Protein AF-A0A412YLB5-F1 (afdb_monomer)

Foldseek 3Di:
DADFPPDFPKDFAQDQAWKAWPDKDWPDPQKDWDKDRDTAHHRGIITIGIGGHDPDWDWDWIWMWIAIPDPPPTDIDIDTDIDD

Solvent-accessible surface area (backbone atoms only — not comparable to full-atom values): 5159 Å² total; per-residue (Å²): 141,87,60,81,55,87,58,78,47,68,48,67,32,87,50,91,56,69,41,41,74,76,46,77,49,59,86,46,94,46,46,48,79,47,64,77,82,66,68,30,45,54,74,32,66,44,56,37,48,46,39,52,60,73,96,58,69,40,78,49,78,48,56,37,41,38,35,37,82,52,93,72,48,64,42,79,47,77,49,71,53,74,45,123

pLDDT: mean 83.99, std 15.35, range [27.28, 94.75]

Secondary structure (DSSP, 8-state):
--------EEEE--SSS-B-EEEEEESSTTEEEE---SPBPTT-EEEEEEEE--SSSEEEEEEEEEEESSTTPSEEEEEEEEE-

Organism: NCBI:txid329854

Mean predicted aligned error: 5.21 Å

InterPro domains:
  IPR011467 Protein of unknown function DUF1573 [PF07610] (11-82)
  IPR013783 Immunoglobulin-like fold [G3DSA:2.60.40.10] (7-79)

Radius of gyration: 13.82 Å; Cα contacts (8 Å, |Δi|>4): 168; chains: 1; bounding box: 30×20×40 Å

Nearest PDB structures (foldseek):
  1row-assembly2_B  TM=6.030E-01  e=8.138E-03  Caenorhabditis elegans
  7sqc-assembly1_T1  TM=6.303E-01  e=1.270E-01  Chlamydomonas reinhardtii
  1m1s-assembly1_A  TM=6.304E-01  e=2.366E-01  Caenorhabditis elegans
  7sqc-assembly1_T2  TM=5.185E-01  e=5.422E-01  Chlamydomonas reinhardtii
  7w9m-assembly1_B  TM=2.506E-01  e=8.911E+00  Homo sapiens

Sequence (84 aa):
MKILLGKDSVLKNTGDNTLVIDAVATSCGCTKVEYDKEPVRPGGSVDLHVSYKAEHPEHFNKTITVYCNAKVSPLLLKIMGNAE

Structure (mmCIF, N/CA/C/O backbone):
data_AF-A0A412YLB5-F1
#
_entry.id   AF-A0A412YLB5-F1
#
loop_
_atom_site.group_PDB
_atom_site.id
_atom_site.type_symbol
_atom_site.label_atom_id
_atom_site.label_alt_id
_atom_site.label_comp_id
_atom_site.label_asym_id
_atom_site.label_entity_id
_atom_site.label_seq_id
_atom_site.pdbx_PDB_ins_code
_atom_site.Cartn_x
_atom_site.Cartn_y
_atom_site.Cartn_z
_atom_site.occupancy
_atom_site.B_iso_or_equiv
_atom_site.auth_seq_id
_atom_site.auth_comp_id
_atom_site.auth_asym_id
_atom_site.auth_atom_id
_atom_site.pdbx_PDB_model_num
ATOM 1 N N . MET A 1 1 ? 17.847 -6.166 -14.268 1.00 31.25 1 MET A N 1
ATOM 2 C CA . MET A 1 1 ? 17.376 -4.810 -13.927 1.00 31.25 1 MET A CA 1
ATOM 3 C C . MET A 1 1 ? 16.681 -4.901 -12.576 1.00 31.25 1 MET A C 1
ATOM 5 O O . MET A 1 1 ? 15.643 -5.545 -12.479 1.00 31.25 1 MET A O 1
ATOM 9 N N . LYS A 1 2 ? 17.355 -4.458 -11.510 1.00 27.28 2 LYS A N 1
ATOM 10 C CA . LYS A 1 2 ? 16.938 -4.639 -10.112 1.00 27.28 2 LYS A CA 1
ATOM 11 C C . LYS A 1 2 ? 16.641 -3.249 -9.564 1.00 27.28 2 LYS A C 1
ATOM 13 O O . LYS A 1 2 ? 17.557 -2.442 -9.488 1.00 27.28 2 LYS A O 1
ATOM 18 N N . ILE A 1 3 ? 15.385 -2.979 -9.231 1.00 32.38 3 ILE A N 1
ATOM 19 C CA . ILE A 1 3 ? 14.956 -1.697 -8.670 1.00 32.38 3 ILE A CA 1
ATOM 20 C C . ILE A 1 3 ? 14.428 -1.985 -7.265 1.00 32.38 3 ILE A C 1
ATOM 22 O O . ILE A 1 3 ? 13.467 -2.734 -7.100 1.00 32.38 3 ILE A O 1
ATOM 26 N N . LEU A 1 4 ? 15.108 -1.435 -6.258 1.00 38.22 4 LEU A N 1
ATOM 27 C CA . LEU A 1 4 ? 14.704 -1.457 -4.854 1.00 38.22 4 LEU A CA 1
ATOM 28 C C . LEU A 1 4 ? 14.201 -0.059 -4.508 1.00 38.22 4 LEU A C 1
ATOM 30 O O . LEU A 1 4 ? 14.994 0.872 -4.388 1.00 38.22 4 LEU A O 1
ATOM 34 N N . LEU A 1 5 ? 12.891 0.095 -4.333 1.00 39.50 5 LEU A N 1
ATOM 35 C CA . LEU A 1 5 ? 12.357 1.274 -3.662 1.00 39.50 5 LEU A CA 1
ATOM 36 C C . LEU A 1 5 ? 12.411 0.999 -2.162 1.00 39.50 5 LEU A C 1
ATOM 38 O O . LEU A 1 5 ? 11.463 0.502 -1.567 1.00 39.50 5 LEU A O 1
ATOM 42 N N . GLY A 1 6 ? 13.570 1.287 -1.567 1.00 40.84 6 GLY A N 1
ATOM 43 C CA . GLY A 1 6 ? 13.804 1.217 -0.125 1.00 40.84 6 GLY A CA 1
ATOM 44 C C . GLY A 1 6 ? 13.075 2.336 0.612 1.00 40.84 6 GLY A C 1
ATOM 45 O O . GLY A 1 6 ? 13.696 3.267 1.118 1.00 40.84 6 GLY A O 1
ATOM 46 N N . LYS A 1 7 ? 11.744 2.280 0.631 1.00 49.06 7 LYS A N 1
ATOM 47 C CA . LYS A 1 7 ? 10.942 3.053 1.572 1.00 49.06 7 LYS A CA 1
ATOM 48 C C . LYS A 1 7 ? 9.964 2.098 2.228 1.00 49.06 7 LYS A C 1
ATOM 50 O O . LYS A 1 7 ? 8.818 1.988 1.793 1.00 49.06 7 LYS A O 1
ATOM 55 N N . ASP A 1 8 ? 10.469 1.390 3.237 1.00 55.50 8 ASP A N 1
ATOM 56 C CA . ASP A 1 8 ? 9.681 0.559 4.142 1.00 55.50 8 ASP A CA 1
ATOM 57 C C . ASP A 1 8 ? 8.542 1.425 4.681 1.00 55.50 8 ASP A C 1
ATOM 59 O O . ASP A 1 8 ? 8.726 2.333 5.496 1.00 55.50 8 ASP A O 1
ATOM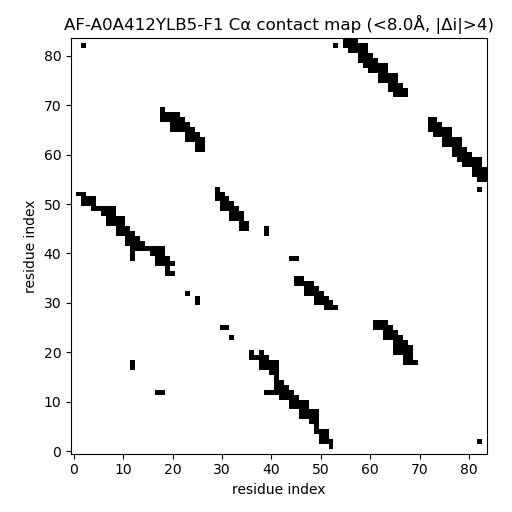 63 N N . SER A 1 9 ? 7.366 1.252 4.085 1.00 70.00 9 SER A N 1
ATOM 64 C CA . SER A 1 9 ? 6.213 2.085 4.386 1.00 70.00 9 SER A CA 1
ATOM 65 C C . SER A 1 9 ? 5.483 1.398 5.521 1.00 70.00 9 SER A C 1
ATOM 67 O O . SER A 1 9 ? 4.645 0.527 5.305 1.00 70.00 9 SER A O 1
ATOM 69 N N . VAL A 1 10 ? 5.883 1.749 6.740 1.00 83.38 10 VAL A N 1
ATOM 70 C CA . VAL A 1 10 ? 5.343 1.170 7.967 1.00 83.38 10 VAL A CA 1
ATOM 71 C C . VAL A 1 10 ? 3.910 1.654 8.164 1.00 83.38 10 VAL A C 1
ATOM 73 O O . VAL A 1 10 ? 3.662 2.852 8.325 1.00 83.38 10 VAL A O 1
ATOM 76 N N . LEU A 1 11 ? 2.959 0.723 8.190 1.00 85.56 11 LEU A N 1
ATOM 77 C CA . LEU A 1 11 ? 1.586 1.001 8.586 1.00 85.56 11 LEU A CA 1
ATOM 78 C C . LEU A 1 11 ? 1.418 0.676 10.070 1.00 85.56 11 LEU A C 1
ATOM 80 O O . LEU A 1 11 ? 1.492 -0.481 10.478 1.00 85.56 11 LEU A O 1
ATOM 84 N N . LYS A 1 12 ? 1.167 1.703 10.885 1.00 88.12 12 LYS A N 1
ATOM 85 C CA . LYS A 1 12 ? 0.972 1.557 12.331 1.00 88.12 12 LYS A CA 1
ATOM 86 C C . LYS A 1 12 ? -0.509 1.514 12.692 1.00 88.12 12 LYS A C 1
ATOM 88 O O . LYS A 1 12 ? -1.272 2.390 12.291 1.00 88.12 12 LYS A O 1
ATOM 93 N N . ASN A 1 13 ? -0.898 0.544 13.516 1.00 90.44 13 ASN A N 1
ATOM 94 C CA . ASN A 1 13 ? -2.228 0.509 14.109 1.00 90.44 13 ASN A CA 1
ATOM 95 C C . ASN A 1 13 ? -2.285 1.440 15.330 1.00 90.44 13 ASN A C 1
ATOM 97 O O . ASN A 1 13 ? -1.755 1.122 16.393 1.00 90.44 13 ASN A O 1
ATOM 101 N N . THR A 1 14 ? -2.932 2.594 15.181 1.00 88.38 14 THR A N 1
ATOM 102 C CA . THR A 1 14 ? -3.140 3.567 16.268 1.00 88.38 14 THR A CA 1
ATOM 103 C C . THR A 1 14 ? -4.530 3.476 16.904 1.00 88.38 14 THR A C 1
ATOM 105 O O . THR A 1 14 ? -4.900 4.374 17.653 1.00 88.38 14 THR A O 1
ATOM 108 N N . GLY A 1 15 ? -5.326 2.462 16.555 1.00 86.00 15 GLY A N 1
ATOM 109 C CA . GLY A 1 15 ? -6.650 2.226 17.126 1.00 86.00 15 GLY A CA 1
ATOM 110 C C . GLY A 1 15 ? -6.639 1.175 18.234 1.00 86.00 15 GLY A C 1
ATOM 111 O O . GLY A 1 15 ? -5.613 0.564 18.526 1.00 86.00 15 GLY A O 1
ATOM 112 N N . ASP A 1 16 ? -7.821 0.937 18.802 1.00 92.19 16 ASP A N 1
ATOM 113 C CA . ASP A 1 16 ? -8.004 0.041 19.955 1.00 92.19 16 ASP A CA 1
ATOM 114 C C . ASP A 1 16 ? -8.370 -1.403 19.561 1.00 92.19 16 ASP A C 1
ATOM 116 O O . ASP A 1 16 ? -8.367 -2.303 20.397 1.00 92.19 16 ASP A O 1
ATOM 120 N N . ASN A 1 17 ? -8.664 -1.640 1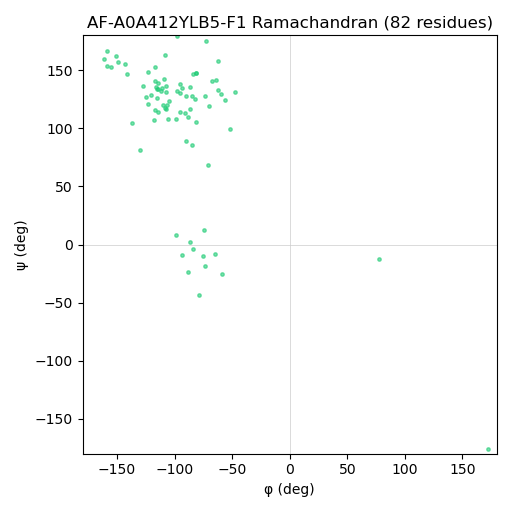8.278 1.00 92.44 17 ASN A N 1
ATOM 121 C CA . ASN A 1 17 ? -8.980 -2.957 17.720 1.00 92.44 17 ASN A CA 1
ATOM 122 C C . ASN A 1 17 ? -7.838 -3.466 16.835 1.00 92.44 17 ASN A C 1
ATOM 124 O O . ASN A 1 17 ? -6.996 -2.690 16.385 1.00 92.44 17 ASN A O 1
ATOM 128 N N . THR A 1 18 ? -7.822 -4.766 16.537 1.00 94.25 18 THR A N 1
ATOM 129 C CA . THR A 1 18 ? -6.900 -5.332 15.546 1.00 94.25 18 THR A CA 1
ATOM 130 C C . THR A 1 18 ? -7.160 -4.753 14.155 1.00 94.25 18 THR A C 1
ATOM 132 O O . THR A 1 18 ? -8.299 -4.684 13.687 1.00 94.25 18 THR A O 1
ATOM 135 N N . LEU A 1 19 ? -6.083 -4.352 13.486 1.00 91.94 19 LEU A N 1
ATOM 136 C CA . LEU A 1 19 ? -6.097 -3.877 12.110 1.00 91.94 19 LEU A CA 1
ATOM 137 C C . LEU A 1 19 ? -5.896 -5.068 11.172 1.00 91.94 19 LEU A C 1
ATOM 139 O O . LEU A 1 19 ? -4.938 -5.824 11.321 1.00 91.94 19 LEU A O 1
ATOM 143 N N . VAL A 1 20 ? -6.788 -5.216 10.200 1.00 94.50 20 VAL A N 1
ATOM 144 C CA . VAL A 1 20 ? -6.721 -6.247 9.158 1.00 94.50 20 VAL A CA 1
ATOM 145 C C . VAL A 1 20 ? -6.662 -5.550 7.808 1.00 94.50 20 VAL A C 1
ATOM 147 O O . VAL A 1 20 ? -7.481 -4.673 7.539 1.00 94.50 20 VAL A O 1
ATOM 150 N N . ILE A 1 21 ? -5.682 -5.919 6.980 1.00 94.25 21 ILE A N 1
ATOM 151 C CA . ILE A 1 21 ? -5.577 -5.454 5.594 1.00 94.25 21 ILE A CA 1
ATOM 152 C C . ILE A 1 21 ? -6.328 -6.445 4.704 1.00 94.25 21 ILE A C 1
ATOM 154 O O . ILE A 1 21 ? -5.892 -7.584 4.537 1.00 94.25 21 ILE A O 1
ATOM 158 N N . ASP A 1 22 ? -7.428 -5.993 4.109 1.00 94.62 22 ASP A N 1
ATOM 159 C CA . ASP A 1 22 ? -8.293 -6.816 3.261 1.00 94.62 22 ASP A CA 1
ATOM 160 C C . ASP A 1 22 ? -7.703 -6.989 1.859 1.00 94.62 22 ASP A C 1
ATOM 162 O O . ASP A 1 22 ? -7.700 -8.082 1.292 1.00 94.62 22 ASP A O 1
ATOM 166 N N . ALA A 1 23 ? -7.188 -5.897 1.288 1.00 93.50 23 ALA A N 1
ATOM 167 C CA . ALA A 1 23 ? -6.625 -5.890 -0.054 1.00 93.50 23 ALA A CA 1
ATOM 168 C C . ALA A 1 23 ? -5.666 -4.717 -0.264 1.00 93.50 23 ALA A C 1
ATOM 170 O O . ALA A 1 23 ? -5.818 -3.646 0.323 1.00 93.50 23 ALA A O 1
ATOM 171 N N . VAL A 1 24 ? -4.719 -4.897 -1.184 1.00 93.00 24 VAL A N 1
ATOM 172 C CA . VAL A 1 24 ? -3.863 -3.824 -1.693 1.00 93.00 24 VAL A CA 1
ATOM 173 C C . VAL A 1 24 ? -4.020 -3.760 -3.206 1.00 93.00 24 VAL A C 1
ATOM 175 O O . VAL A 1 24 ? -3.761 -4.741 -3.901 1.00 93.00 24 VAL A O 1
ATOM 178 N N . ALA A 1 25 ? -4.451 -2.609 -3.714 1.00 92.62 25 ALA A N 1
ATOM 179 C CA . ALA A 1 25 ? -4.626 -2.361 -5.138 1.00 92.62 25 ALA A CA 1
ATOM 180 C C . ALA A 1 25 ? -3.537 -1.420 -5.665 1.00 92.62 25 ALA A C 1
ATOM 182 O O . ALA A 1 25 ? -3.217 -0.397 -5.051 1.00 92.62 25 ALA A O 1
ATOM 183 N N . THR A 1 26 ? -2.990 -1.752 -6.833 1.00 90.75 26 THR A N 1
ATOM 184 C CA . THR A 1 26 ? -1.992 -0.949 -7.544 1.00 90.75 26 THR A CA 1
ATOM 185 C C . THR A 1 26 ? -2.540 -0.492 -8.894 1.00 90.75 26 THR A C 1
ATOM 187 O O . THR A 1 26 ? -3.413 -1.124 -9.482 1.00 90.75 26 THR A O 1
ATOM 190 N N . SER A 1 27 ? -2.037 0.639 -9.391 1.00 80.00 27 SER A N 1
ATOM 191 C CA . SER A 1 27 ? -2.481 1.221 -10.670 1.00 80.00 27 SER A CA 1
ATOM 192 C C . SER A 1 27 ? -1.983 0.468 -11.913 1.00 80.00 27 SER A C 1
ATOM 194 O O . SER A 1 27 ? -2.541 0.642 -12.992 1.00 80.00 27 SER A O 1
ATOM 196 N N . CYS A 1 28 ? -0.939 -0.357 -11.786 1.00 78.00 28 CYS A N 1
ATOM 197 C CA . CYS A 1 28 ? -0.375 -1.178 -12.857 1.00 78.00 28 CYS A CA 1
ATOM 198 C C . CYS A 1 28 ? 0.221 -2.472 -12.286 1.00 78.00 28 CYS A C 1
ATOM 200 O O . CYS A 1 28 ? 0.691 -2.495 -11.146 1.00 78.00 28 CYS A O 1
ATOM 202 N N . GLY A 1 29 ? 0.347 -3.506 -13.124 1.00 78.25 29 GLY A N 1
ATOM 203 C CA . GLY A 1 29 ? 1.124 -4.713 -12.798 1.00 78.25 29 GLY A CA 1
ATOM 204 C C . GLY A 1 29 ? 2.631 -4.463 -12.623 1.00 78.25 29 GLY A C 1
ATOM 205 O O . GLY A 1 29 ? 3.356 -5.346 -12.175 1.00 78.25 29 GLY A O 1
ATOM 206 N N . CYS A 1 30 ? 3.102 -3.253 -12.943 1.00 83.19 30 CYS A N 1
ATOM 207 C CA . CYS A 1 30 ? 4.471 -2.805 -12.722 1.00 83.19 30 CYS A CA 1
ATOM 208 C C . CYS A 1 30 ? 4.792 -2.460 -11.255 1.00 83.19 30 CYS A C 1
ATOM 210 O O . CYS A 1 30 ? 5.962 -2.297 -10.915 1.00 83.19 30 CYS A O 1
ATOM 212 N N . THR A 1 31 ? 3.790 -2.397 -10.369 1.00 88.25 31 THR A N 1
ATOM 213 C CA . THR A 1 31 ? 3.973 -2.217 -8.920 1.00 88.25 31 THR A CA 1
ATOM 214 C C . THR A 1 31 ? 3.495 -3.455 -8.170 1.00 88.25 31 THR A C 1
ATOM 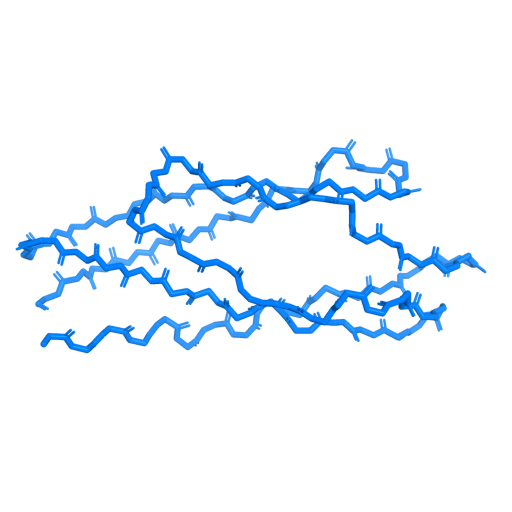216 O O . THR A 1 31 ? 2.339 -3.858 -8.306 1.00 88.25 31 THR A O 1
ATOM 219 N N . LYS A 1 32 ? 4.365 -4.021 -7.332 1.00 88.31 32 LYS A N 1
ATOM 220 C CA . LYS A 1 32 ? 4.066 -5.130 -6.421 1.00 88.31 32 LYS A CA 1
ATOM 221 C C . LYS A 1 32 ? 4.181 -4.649 -4.977 1.00 88.31 32 LYS A C 1
ATOM 223 O O . LYS A 1 32 ? 5.100 -3.900 -4.654 1.00 88.31 32 LYS A O 1
ATOM 228 N N . VAL A 1 33 ? 3.260 -5.087 -4.124 1.00 89.75 33 VAL A N 1
ATOM 229 C CA . VAL A 1 33 ? 3.285 -4.811 -2.684 1.00 89.75 33 VAL A CA 1
ATOM 230 C C . VAL A 1 33 ? 3.231 -6.133 -1.937 1.00 89.75 33 VAL A C 1
ATOM 232 O O . VAL A 1 33 ? 2.352 -6.955 -2.194 1.00 89.75 33 VAL A O 1
ATOM 235 N N . GLU A 1 34 ? 4.178 -6.334 -1.033 1.00 90.56 34 GLU A N 1
ATOM 236 C CA . GLU A 1 34 ? 4.260 -7.487 -0.142 1.00 90.56 34 GLU A CA 1
ATOM 237 C C . GLU A 1 34 ? 4.127 -7.006 1.302 1.00 90.56 34 GLU A C 1
ATOM 239 O O . GLU A 1 34 ? 4.619 -5.934 1.649 1.00 90.56 34 GLU A O 1
ATOM 244 N N . TYR A 1 35 ? 3.405 -7.761 2.124 1.00 91.12 35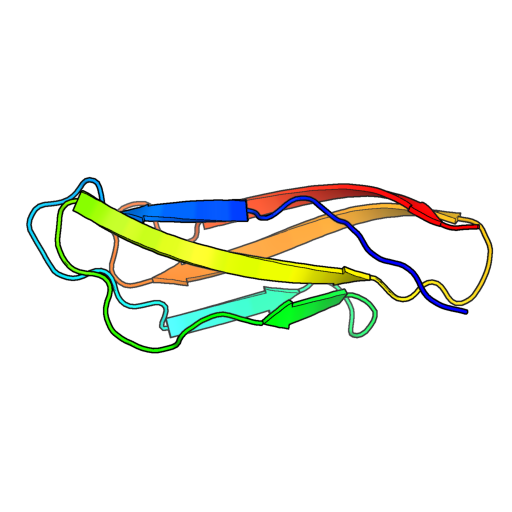 TYR A N 1
ATOM 245 C CA . TYR A 1 35 ? 3.121 -7.417 3.513 1.00 91.12 35 TYR A CA 1
ATOM 246 C C . TYR A 1 35 ? 2.685 -8.664 4.283 1.00 91.12 35 TYR A C 1
ATOM 248 O O . TYR A 1 35 ? 2.238 -9.646 3.678 1.00 91.12 35 TYR A O 1
ATOM 256 N N . ASP A 1 36 ? 2.794 -8.609 5.608 1.00 91.94 36 ASP A N 1
ATOM 257 C CA . ASP A 1 36 ? 2.261 -9.656 6.473 1.00 91.94 36 ASP A CA 1
ATOM 258 C C . ASP A 1 36 ? 0.729 -9.571 6.541 1.00 91.94 36 ASP A C 1
ATOM 260 O O . ASP A 1 36 ? 0.157 -8.515 6.811 1.00 91.94 36 ASP A O 1
ATOM 264 N N . LYS A 1 37 ? 0.056 -10.693 6.275 1.00 91.88 37 LYS A N 1
ATOM 265 C CA . LYS A 1 37 ? -1.410 -10.795 6.302 1.00 91.88 37 LYS A CA 1
ATOM 266 C C . LYS A 1 37 ? -1.956 -11.056 7.704 1.00 91.88 37 LYS A C 1
ATOM 268 O 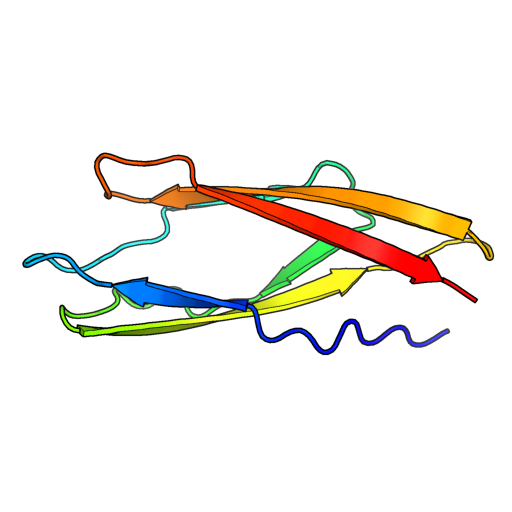O . LYS A 1 37 ? -3.175 -11.123 7.870 1.00 91.88 37 LYS A O 1
ATOM 273 N N . GLU A 1 38 ? -1.089 -11.231 8.694 1.00 94.00 38 GLU A N 1
ATOM 274 C CA . GLU A 1 38 ? -1.506 -11.361 10.080 1.00 94.00 38 GLU A CA 1
ATOM 275 C C . GLU A 1 38 ? -2.182 -10.075 10.596 1.00 94.00 38 GLU A C 1
ATOM 277 O O . GLU A 1 38 ? -1.762 -8.959 10.277 1.00 94.00 38 GLU A O 1
ATOM 282 N N . PRO A 1 39 ? -3.242 -10.195 11.418 1.00 94.50 39 PRO A N 1
ATOM 283 C CA . PRO A 1 39 ? -3.855 -9.040 12.060 1.00 94.50 39 PRO A CA 1
ATOM 284 C C . PRO A 1 39 ? -2.867 -8.272 12.949 1.00 94.50 39 PRO A C 1
ATOM 286 O O . PRO A 1 39 ? -2.256 -8.825 13.864 1.00 94.50 39 PRO A O 1
ATOM 289 N N . VAL A 1 40 ? -2.790 -6.956 12.759 1.00 93.00 40 VAL A N 1
ATOM 290 C CA . VAL A 1 40 ? -1.900 -6.076 13.522 1.00 93.00 40 VAL A CA 1
ATOM 291 C C . VAL A 1 40 ? -2.595 -5.634 14.807 1.00 93.00 40 VAL A C 1
ATOM 293 O O . VAL A 1 40 ? -3.610 -4.932 14.784 1.00 93.00 40 VAL A O 1
ATOM 296 N N . ARG A 1 41 ? -2.047 -6.019 15.961 1.00 94.56 41 ARG A N 1
ATOM 297 C CA . ARG A 1 41 ? -2.570 -5.621 17.283 1.00 94.56 41 ARG A CA 1
ATOM 298 C C . ARG A 1 41 ? -2.517 -4.097 17.497 1.00 94.56 41 ARG A C 1
ATOM 300 O O . ARG A 1 41 ? -1.701 -3.433 16.855 1.00 94.56 41 ARG A O 1
ATOM 307 N N . PRO A 1 42 ? -3.337 -3.538 18.408 1.00 93.81 42 PRO A N 1
ATOM 308 C CA . PRO A 1 42 ? -3.231 -2.139 18.831 1.00 93.81 42 PRO A CA 1
ATOM 309 C C . PRO A 1 42 ? -1.792 -1.740 19.177 1.00 93.81 42 PRO A C 1
ATOM 311 O O . PRO A 1 42 ? -1.093 -2.466 19.883 1.00 93.81 42 PRO A O 1
ATOM 314 N N . GLY A 1 43 ? -1.327 -0.610 18.642 1.00 87.56 43 GLY A N 1
ATOM 315 C CA . GLY A 1 43 ? 0.045 -0.114 18.803 1.00 87.56 43 GLY A CA 1
ATOM 316 C C . GLY A 1 43 ? 1.102 -0.817 17.940 1.00 87.56 43 GLY A C 1
ATOM 317 O O . GLY A 1 43 ? 2.211 -0.294 17.810 1.00 87.56 43 GLY A O 1
ATOM 318 N N . GLY A 1 44 ? 0.761 -1.957 17.333 1.00 89.56 44 GLY A N 1
ATOM 319 C CA . GLY A 1 44 ? 1.615 -2.717 16.427 1.00 89.56 44 GLY A CA 1
ATOM 320 C C . GLY A 1 44 ? 1.790 -2.047 15.066 1.00 89.56 44 GLY A C 1
ATOM 321 O O . GLY A 1 44 ? 1.195 -1.010 14.762 1.00 89.56 44 GLY A O 1
ATOM 322 N N . SER A 1 45 ? 2.642 -2.629 14.229 1.00 88.75 45 SER A N 1
ATOM 323 C CA . SER A 1 45 ? 2.907 -2.134 12.879 1.00 88.75 45 SER A CA 1
ATOM 324 C C . SER A 1 45 ? 3.118 -3.285 11.906 1.00 88.75 45 SER A C 1
ATOM 326 O O . SER A 1 45 ? 3.490 -4.378 12.324 1.00 88.75 45 SER A O 1
ATOM 328 N N . VAL A 1 46 ? 2.869 -3.021 10.627 1.00 88.69 46 VAL A N 1
ATOM 329 C CA . VAL A 1 46 ? 3.158 -3.928 9.516 1.00 88.69 46 VAL A CA 1
ATOM 330 C C . VAL A 1 46 ? 3.970 -3.189 8.465 1.00 88.69 46 VAL A C 1
ATOM 332 O O . VAL A 1 46 ? 3.669 -2.041 8.127 1.00 88.69 46 VAL A O 1
ATOM 335 N N . ASP A 1 47 ? 4.995 -3.856 7.953 1.00 89.62 47 ASP A N 1
ATOM 336 C CA . ASP A 1 47 ? 5.831 -3.328 6.886 1.00 89.62 47 ASP A CA 1
ATOM 337 C C . ASP A 1 47 ? 5.191 -3.615 5.527 1.00 89.62 47 ASP A C 1
ATOM 339 O O . ASP A 1 47 ? 4.843 -4.755 5.207 1.00 89.62 47 ASP A O 1
ATOM 343 N N . LEU A 1 48 ? 5.035 -2.567 4.715 1.00 88.06 48 LEU A N 1
ATOM 344 C CA . LEU A 1 48 ? 4.651 -2.692 3.313 1.00 88.06 48 LEU A CA 1
ATOM 345 C C . LEU A 1 48 ? 5.912 -2.605 2.452 1.00 88.06 48 LEU A C 1
ATOM 347 O O . LEU A 1 48 ? 6.497 -1.529 2.290 1.00 88.06 48 LEU A O 1
ATOM 351 N N . HIS A 1 49 ? 6.313 -3.734 1.875 1.00 87.69 49 HIS A N 1
ATOM 352 C CA . HIS A 1 49 ? 7.439 -3.810 0.958 1.00 87.69 49 HIS A CA 1
ATOM 353 C C . HIS A 1 49 ? 6.965 -3.549 -0.472 1.00 87.69 49 HIS A C 1
ATOM 355 O O . HIS A 1 49 ? 6.249 -4.352 -1.076 1.00 87.69 49 HIS A O 1
ATOM 361 N N . VAL A 1 50 ? 7.346 -2.397 -1.021 1.00 86.31 50 VAL A N 1
ATOM 362 C CA . VAL A 1 50 ? 6.891 -1.940 -2.336 1.00 86.31 50 VAL A CA 1
ATOM 363 C C . VAL A 1 50 ? 8.003 -2.099 -3.364 1.00 86.31 50 VAL A C 1
ATOM 365 O O . VAL A 1 50 ? 9.079 -1.523 -3.240 1.00 86.31 50 VAL A O 1
ATOM 368 N N . SER A 1 51 ? 7.718 -2.837 -4.432 1.00 85.12 51 SER A N 1
ATOM 369 C CA . SER A 1 51 ? 8.613 -3.011 -5.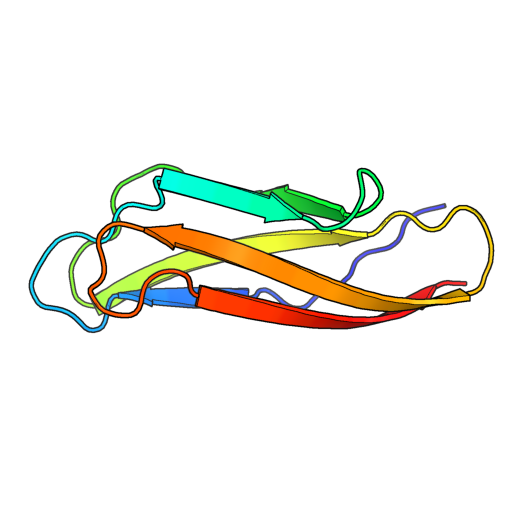574 1.00 85.12 51 SER A CA 1
ATOM 370 C C . SER A 1 51 ? 8.001 -2.416 -6.837 1.00 85.12 51 SER A C 1
ATOM 372 O O . SER A 1 51 ? 6.839 -2.670 -7.155 1.00 85.12 51 SER A O 1
ATOM 374 N N . TYR A 1 52 ? 8.795 -1.652 -7.583 1.00 85.81 52 TYR A N 1
ATOM 375 C CA . TYR A 1 52 ? 8.433 -1.126 -8.898 1.00 85.81 52 TYR A CA 1
ATOM 376 C C . TYR A 1 52 ? 9.353 -1.710 -9.964 1.00 85.81 52 TYR A C 1
ATOM 378 O O . TYR A 1 52 ? 10.567 -1.753 -9.774 1.00 85.81 52 TYR A O 1
ATOM 386 N N . LYS A 1 53 ? 8.787 -2.142 -11.088 1.00 86.62 53 LYS A N 1
ATOM 387 C CA . LYS A 1 53 ? 9.536 -2.625 -12.246 1.00 86.62 53 LYS A CA 1
ATOM 388 C C . LYS A 1 53 ? 9.250 -1.724 -13.442 1.00 86.62 53 LYS A C 1
ATOM 390 O O . LYS A 1 53 ? 8.174 -1.811 -14.025 1.00 86.62 53 LYS A O 1
ATOM 395 N N . ALA A 1 54 ? 10.233 -0.911 -13.810 1.00 86.44 54 ALA A N 1
ATOM 396 C CA . ALA A 1 54 ? 10.206 -0.138 -15.044 1.00 86.44 54 ALA A CA 1
ATOM 397 C C . ALA A 1 54 ? 10.639 -0.999 -16.239 1.00 86.44 54 ALA A C 1
ATOM 399 O O . ALA A 1 54 ? 11.483 -1.890 -16.097 1.00 86.44 54 ALA A O 1
ATOM 400 N N . GLU A 1 55 ? 10.072 -0.729 -17.413 1.00 87.06 55 GLU A N 1
ATOM 401 C CA . GLU A 1 55 ? 10.502 -1.354 -18.676 1.00 87.06 55 GLU A CA 1
ATOM 402 C C . GLU A 1 55 ? 11.621 -0.563 -19.367 1.00 87.06 55 GLU A C 1
ATOM 404 O O . GLU A 1 55 ? 12.394 -1.120 -20.140 1.00 87.06 55 GLU A O 1
ATOM 409 N N . HIS A 1 56 ? 11.710 0.730 -19.074 1.00 88.56 56 HIS A N 1
ATOM 410 C CA . HIS A 1 56 ? 12.681 1.681 -19.600 1.00 88.56 56 HIS A CA 1
ATOM 411 C C . HIS A 1 56 ? 12.914 2.775 -18.546 1.00 88.56 56 HIS A C 1
ATOM 413 O O . HIS A 1 56 ? 12.090 2.906 -17.636 1.00 88.56 56 HIS A O 1
ATOM 419 N N . PRO A 1 57 ? 14.008 3.551 -18.638 1.00 91.25 57 PRO A N 1
ATOM 420 C CA . PRO A 1 57 ? 14.224 4.674 -17.738 1.00 91.25 57 PRO A CA 1
ATOM 421 C C . PRO A 1 57 ? 13.043 5.648 -17.786 1.00 91.25 57 PRO A C 1
ATOM 423 O O . PRO A 1 57 ? 12.668 6.130 -18.856 1.00 91.25 57 PRO A O 1
ATOM 426 N N . GLU A 1 58 ? 12.437 5.923 -16.636 1.00 88.88 58 GLU A N 1
ATOM 427 C CA . GLU A 1 58 ? 11.248 6.769 -16.538 1.00 88.88 58 GLU A CA 1
ATOM 428 C C . GLU A 1 58 ? 11.124 7.407 -15.154 1.00 88.88 58 GLU A C 1
ATOM 430 O O . GLU A 1 58 ? 11.529 6.836 -14.141 1.00 88.88 58 GLU A O 1
ATOM 435 N N . HIS A 1 59 ? 10.479 8.570 -15.090 1.00 90.06 59 HIS A N 1
ATOM 436 C CA . HIS A 1 59 ? 9.943 9.070 -13.830 1.00 90.06 59 HIS A CA 1
ATOM 437 C C . HIS A 1 59 ? 8.584 8.417 -13.570 1.00 90.06 59 HIS A C 1
ATOM 439 O O . HIS A 1 59 ? 7.660 8.554 -14.376 1.00 90.06 59 HIS A O 1
ATOM 445 N N . PHE A 1 60 ? 8.416 7.778 -12.415 1.00 87.25 60 PHE A N 1
ATOM 446 C CA . PHE A 1 60 ? 7.146 7.186 -12.016 1.00 87.25 60 PHE A CA 1
ATOM 447 C C . PHE A 1 60 ? 6.499 7.976 -10.872 1.00 87.2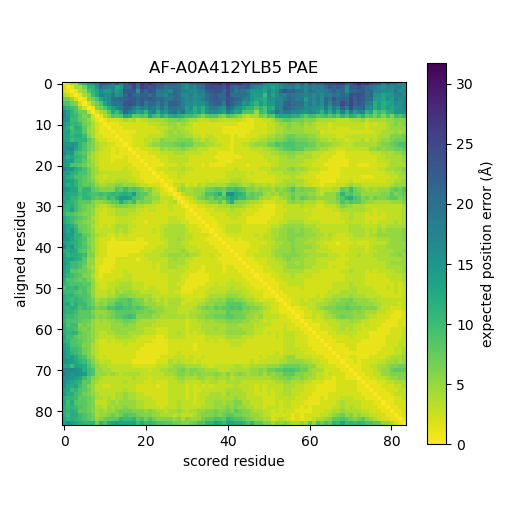5 60 PHE A C 1
ATOM 449 O O . PHE A 1 60 ? 7.153 8.445 -9.945 1.00 87.25 60 PHE A O 1
ATOM 456 N N . ASN A 1 61 ? 5.171 8.086 -10.925 1.00 89.44 61 ASN A N 1
ATOM 457 C CA . ASN A 1 61 ? 4.323 8.561 -9.835 1.00 89.44 61 ASN A CA 1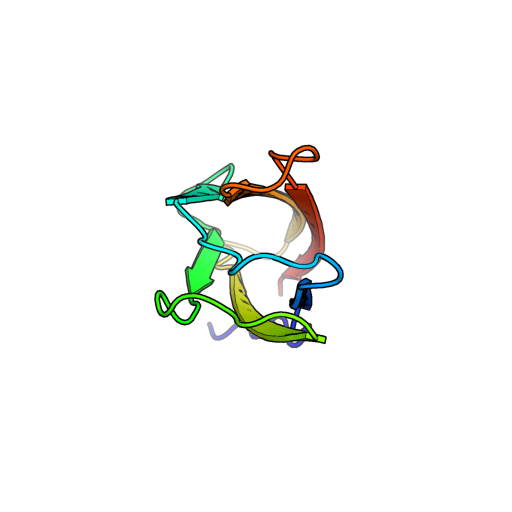
ATOM 458 C C . ASN A 1 61 ? 3.100 7.648 -9.774 1.00 89.44 61 ASN A C 1
ATOM 460 O O . ASN A 1 61 ? 2.237 7.698 -10.651 1.00 89.44 61 ASN A O 1
ATOM 464 N N . LYS A 1 62 ? 3.069 6.752 -8.789 1.00 87.12 62 LYS A N 1
ATOM 465 C CA . LYS A 1 62 ? 2.029 5.731 -8.653 1.00 87.12 62 LYS A CA 1
ATOM 466 C C . LYS A 1 62 ? 1.360 5.858 -7.292 1.00 87.12 62 LYS A C 1
ATOM 468 O O . LYS A 1 62 ? 1.974 6.247 -6.303 1.00 87.12 62 LYS A O 1
ATOM 473 N N . THR A 1 63 ? 0.082 5.507 -7.249 1.00 89.31 63 THR A N 1
ATOM 474 C CA . THR A 1 63 ? -0.684 5.400 -6.004 1.00 89.31 63 THR A CA 1
ATOM 475 C C . THR A 1 63 ? -1.002 3.935 -5.732 1.00 89.31 63 THR A C 1
ATOM 477 O O . THR A 1 63 ? -1.401 3.201 -6.638 1.00 89.31 63 THR A O 1
ATOM 480 N N . ILE A 1 64 ? -0.794 3.532 -4.484 1.00 90.69 64 ILE A N 1
ATOM 481 C CA . ILE A 1 64 ? -1.158 2.247 -3.901 1.00 90.69 64 ILE A CA 1
ATOM 482 C C . ILE A 1 64 ? -2.339 2.509 -2.969 1.00 90.69 64 ILE A C 1
ATOM 484 O O . ILE A 1 64 ? -2.297 3.432 -2.156 1.00 90.69 64 ILE A O 1
ATOM 488 N N . THR A 1 65 ? -3.387 1.705 -3.099 1.00 92.81 65 THR A N 1
ATOM 489 C CA . THR A 1 65 ? -4.604 1.813 -2.288 1.00 92.81 65 THR A CA 1
ATOM 490 C C . THR A 1 65 ? -4.673 0.617 -1.352 1.00 92.81 65 THR A C 1
ATOM 492 O O . THR A 1 65 ? -4.690 -0.520 -1.816 1.00 92.81 65 THR A O 1
ATOM 495 N N . VAL A 1 66 ? -4.694 0.864 -0.046 1.00 92.69 66 VAL A N 1
ATOM 496 C CA . VAL A 1 66 ? -4.750 -0.172 0.991 1.00 92.69 66 VAL A CA 1
ATOM 497 C C . VAL A 1 66 ? -6.141 -0.170 1.615 1.00 92.69 66 VAL A C 1
ATOM 499 O O . VAL A 1 66 ? -6.556 0.812 2.234 1.00 92.69 66 VAL A O 1
ATOM 502 N N . TYR A 1 67 ? -6.856 -1.277 1.448 1.00 94.75 67 TYR A N 1
ATOM 503 C CA . TYR A 1 67 ? -8.162 -1.528 2.047 1.00 94.75 67 TYR A CA 1
ATOM 504 C C . TYR A 1 67 ? -7.985 -2.276 3.364 1.00 94.75 67 TYR A C 1
ATOM 506 O O . TYR A 1 67 ? -7.184 -3.207 3.457 1.00 94.75 67 TYR A O 1
ATOM 514 N N . CYS A 1 68 ? -8.703 -1.841 4.391 1.00 93.25 68 CYS A N 1
ATOM 515 C CA . CYS A 1 68 ? -8.596 -2.379 5.738 1.00 93.25 68 CYS A CA 1
ATOM 516 C C . CYS A 1 68 ? -9.857 -2.079 6.546 1.00 93.25 68 CYS A C 1
ATOM 518 O O . CYS A 1 68 ? -10.639 -1.190 6.209 1.00 93.25 68 CYS A O 1
ATOM 520 N N . ASN A 1 69 ? -9.998 -2.739 7.689 1.00 92.56 69 ASN A N 1
ATOM 521 C CA . ASN A 1 69 ? -11.130 -2.562 8.601 1.00 92.56 69 ASN A CA 1
ATOM 522 C C . ASN A 1 69 ? -11.112 -1.244 9.417 1.00 92.56 69 ASN A C 1
ATOM 524 O O . ASN A 1 69 ? -11.876 -1.095 10.374 1.00 92.56 69 ASN A O 1
ATOM 528 N N . ALA A 1 70 ? -10.249 -0.280 9.075 1.00 88.75 70 ALA A N 1
ATOM 529 C CA . ALA A 1 70 ? -10.198 1.026 9.728 1.00 88.75 70 ALA A CA 1
ATOM 530 C C . ALA A 1 70 ? -11.232 1.999 9.132 1.00 88.75 70 ALA A C 1
ATOM 532 O O . ALA A 1 70 ? -11.464 2.018 7.928 1.00 88.75 70 ALA A O 1
ATOM 533 N N . LYS A 1 71 ? -11.790 2.905 9.949 1.00 85.56 71 LYS A N 1
ATOM 534 C CA . LYS A 1 71 ? -12.769 3.922 9.490 1.00 85.56 71 LYS A CA 1
ATOM 535 C C . LYS A 1 71 ? -12.244 4.855 8.393 1.00 85.56 71 LYS A C 1
ATOM 537 O O . LYS A 1 71 ? -13.029 5.432 7.655 1.00 85.56 71 LYS A O 1
ATOM 542 N N . VAL A 1 72 ? -10.927 5.029 8.333 1.00 83.19 72 VAL A N 1
ATOM 543 C CA . VAL A 1 72 ? -10.230 5.876 7.354 1.00 83.19 72 VAL A CA 1
ATOM 544 C C . VAL A 1 72 ? -9.917 5.140 6.048 1.00 83.19 72 VAL A C 1
ATOM 546 O O . VAL A 1 72 ? -9.263 5.704 5.178 1.00 83.19 72 VAL A O 1
ATOM 549 N N . SER A 1 73 ? -10.334 3.878 5.917 1.00 88.56 73 SER A N 1
ATOM 550 C CA . SER A 1 73 ? -10.112 3.088 4.712 1.00 88.56 73 SER A CA 1
ATOM 551 C C . SER A 1 73 ? -10.910 3.643 3.518 1.00 88.56 73 SER A C 1
ATOM 553 O O . SER A 1 73 ? -12.071 4.023 3.693 1.00 88.56 73 SER A O 1
ATOM 555 N N . PRO A 1 74 ? -10.334 3.664 2.301 1.00 92.75 74 PRO A N 1
ATOM 556 C CA . PRO A 1 74 ? -8.993 3.186 1.965 1.00 92.75 74 PRO A CA 1
ATOM 557 C C . PRO A 1 74 ? -7.877 4.186 2.292 1.00 92.75 74 PRO A C 1
ATOM 559 O O . PRO A 1 74 ? -8.029 5.398 2.156 1.00 92.75 74 PRO A O 1
ATOM 562 N N . LEU A 1 75 ? -6.707 3.654 2.646 1.00 88.38 75 LEU A N 1
ATOM 563 C CA . LEU A 1 75 ? -5.482 4.433 2.804 1.00 88.38 75 LEU A CA 1
ATOM 564 C C . LEU A 1 75 ? -4.762 4.562 1.459 1.00 88.38 75 LEU A C 1
ATOM 566 O O . LEU A 1 75 ? -4.602 3.577 0.737 1.00 88.38 75 LEU A O 1
ATOM 570 N N . LEU A 1 76 ? -4.292 5.767 1.133 1.00 88.56 76 LEU A N 1
ATOM 571 C CA . LEU A 1 76 ? -3.579 6.047 -0.114 1.00 88.56 76 LEU A CA 1
ATOM 572 C C . LEU A 1 76 ? -2.091 6.278 0.154 1.00 88.56 76 LEU A C 1
ATOM 574 O O . LEU A 1 76 ? -1.713 7.249 0.809 1.00 88.56 76 LEU A O 1
ATOM 578 N N . LEU A 1 77 ? -1.244 5.419 -0.409 1.00 86.38 77 LEU A N 1
ATOM 579 C CA . LEU A 1 77 ? 0.209 5.548 -0.380 1.00 86.38 77 LEU A CA 1
ATOM 580 C C . LEU A 1 77 ? 0.709 5.972 -1.763 1.00 86.38 77 LEU A C 1
ATOM 582 O O . LEU A 1 77 ? 0.514 5.265 -2.750 1.00 86.38 77 LEU A O 1
ATOM 586 N N . LYS A 1 78 ? 1.369 7.128 -1.848 1.00 86.31 78 LYS A N 1
ATOM 587 C CA . LYS A 1 78 ? 1.991 7.602 -3.092 1.00 86.31 78 LYS A CA 1
ATOM 588 C C . LYS A 1 78 ? 3.465 7.226 -3.125 1.00 86.31 78 LYS A C 1
ATOM 590 O O . LYS A 1 78 ? 4.200 7.532 -2.189 1.00 86.31 78 LYS A O 1
ATOM 595 N N . ILE A 1 79 ? 3.892 6.626 -4.231 1.00 85.62 79 ILE A N 1
ATOM 596 C CA . ILE A 1 79 ? 5.296 6.356 -4.536 1.00 85.62 79 ILE A CA 1
ATOM 597 C C . ILE A 1 79 ? 5.710 7.177 -5.750 1.00 85.62 79 ILE A C 1
ATOM 599 O O . ILE A 1 79 ? 4.988 7.252 -6.744 1.00 85.62 79 ILE A O 1
ATOM 603 N N . MET A 1 80 ? 6.869 7.815 -5.655 1.00 85.75 80 MET A N 1
ATOM 604 C CA . MET A 1 80 ? 7.433 8.635 -6.721 1.00 85.75 80 MET A CA 1
ATOM 605 C C . MET A 1 80 ? 8.940 8.424 -6.770 1.00 85.75 80 MET A C 1
ATOM 607 O O . MET A 1 80 ? 9.563 8.225 -5.725 1.00 85.75 80 MET A O 1
ATOM 611 N N . GLY A 1 81 ? 9.514 8.484 -7.963 1.00 87.12 81 GLY A N 1
ATOM 612 C CA . GLY A 1 81 ? 10.949 8.35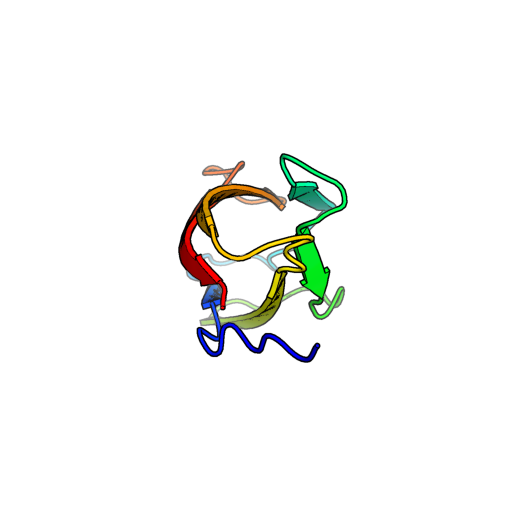1 -8.162 1.00 87.12 81 GLY A CA 1
ATOM 613 C C . GLY A 1 81 ? 11.312 8.262 -9.636 1.00 87.12 81 GLY A C 1
ATOM 614 O O . GLY A 1 81 ? 10.450 8.357 -10.506 1.00 87.12 81 GLY A O 1
ATOM 615 N N . ASN A 1 82 ? 12.597 8.054 -9.898 1.00 87.00 82 ASN A N 1
ATOM 616 C CA . ASN A 1 82 ? 13.115 7.781 -11.231 1.00 87.00 82 ASN A CA 1
ATOM 617 C C . ASN A 1 82 ? 13.613 6.338 -11.272 1.00 87.00 82 ASN A C 1
ATOM 619 O O . ASN A 1 82 ? 14.303 5.894 -10.354 1.00 87.00 82 ASN A O 1
ATOM 623 N N . ALA A 1 83 ? 13.223 5.610 -12.308 1.00 84.56 83 ALA A N 1
ATOM 624 C CA . ALA A 1 83 ? 13.803 4.335 -12.672 1.00 84.56 83 ALA A CA 1
ATOM 625 C C . ALA A 1 83 ? 14.874 4.566 -13.741 1.00 84.56 83 ALA A C 1
ATOM 627 O O . ALA A 1 83 ? 14.661 5.357 -14.661 1.00 84.56 83 ALA A O 1
ATOM 628 N N . GLU A 1 84 ? 15.996 3.866 -13.607 1.00 79.81 84 GLU A N 1
ATOM 629 C CA . GLU A 1 84 ? 17.145 3.886 -14.520 1.00 79.81 84 GLU A CA 1
ATOM 630 C C . GLU A 1 84 ? 17.427 2.476 -15.051 1.00 79.81 84 GLU A C 1
ATOM 632 O O . GLU A 1 84 ? 17.185 1.491 -14.304 1.00 79.81 84 GLU A O 1
#